Protein AF-A0A0F9JGN8-F1 (afdb_monomer)

Mean predicted aligned error: 5.08 Å

pLDDT: mean 86.66, std 11.0, range [46.84, 96.38]

Organism: NCBI:txid412755

Solvent-accessible surface area (backbone atoms only — not comparable to full-atom values): 4920 Å² total; per-residue (Å²): 113,42,60,90,89,42,55,39,80,41,78,53,63,70,87,76,96,62,89,65,59,80,44,77,36,50,54,75,46,44,68,59,55,49,49,38,33,68,38,98,76,54,50,42,71,77,47,74,45,68,38,54,56,80,40,70,17,40,37,34,34,71,89,73,51,69,50,76,39,54,74,45,70,66,62,42,41,76,77,56,122

Foldseek 3Di:
DADVVQWDWDAADDDDDDDDGTDTDRPVCVVVQCCQRPPPDHFHWPDWDQCRLVAKIWTATPVGDIDIHHNDPVRVVVVPD

Radius of gyration: 13.33 Å; Cα contacts (8 Å, |Δi|>4): 131; chains: 1; bounding box: 36×24×31 Å

Structure (mmCIF, N/CA/C/O backbone):
data_AF-A0A0F9JGN8-F1
#
_entry.id   AF-A0A0F9JGN8-F1
#
loop_
_atom_site.group_PDB
_atom_site.id
_atom_site.type_symbol
_atom_site.label_atom_id
_atom_site.label_alt_id
_atom_site.label_comp_id
_atom_site.label_asym_id
_atom_site.label_entity_id
_atom_site.label_seq_id
_atom_site.pdbx_PDB_ins_code
_atom_site.Cartn_x
_atom_site.Cartn_y
_atom_site.Cartn_z
_atom_site.occupancy
_atom_site.B_iso_or_equiv
_atom_site.auth_seq_id
_atom_site.auth_comp_id
_atom_site.auth_asym_id
_atom_site.auth_atom_id
_atom_site.pdbx_PDB_model_num
ATOM 1 N N . MET A 1 1 ? -7.982 -6.568 9.877 1.00 83.44 1 MET A N 1
ATOM 2 C CA . MET A 1 1 ? -6.668 -5.942 9.589 1.00 83.44 1 MET A CA 1
ATOM 3 C C . MET A 1 1 ? -5.570 -6.646 10.398 1.00 83.44 1 MET A C 1
ATOM 5 O O . MET A 1 1 ? -5.925 -7.377 11.318 1.00 83.44 1 MET A O 1
ATOM 9 N N . CYS A 1 2 ? -4.277 -6.491 10.069 1.00 89.81 2 CYS A N 1
ATOM 10 C CA . CYS A 1 2 ? -3.175 -7.067 10.869 1.00 89.81 2 CYS A CA 1
ATOM 11 C C . CYS A 1 2 ? -2.911 -6.268 12.162 1.00 89.81 2 CYS A C 1
ATOM 13 O O . CYS A 1 2 ? -3.371 -5.133 12.296 1.00 89.81 2 CYS A O 1
ATOM 15 N N . LYS A 1 3 ? -2.152 -6.846 13.104 1.00 9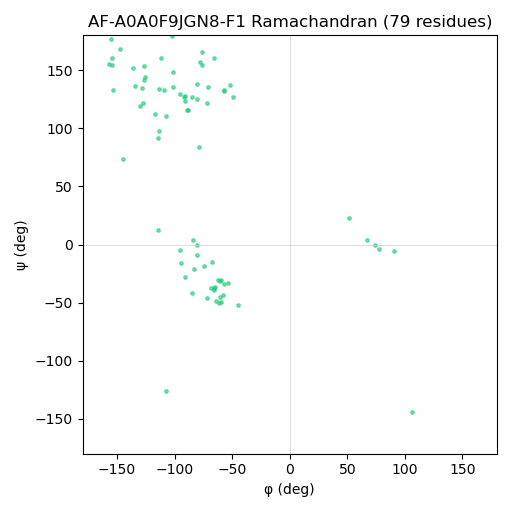2.75 3 LYS A N 1
ATOM 16 C CA . LYS A 1 3 ? -1.724 -6.164 14.341 1.00 92.75 3 LYS A CA 1
ATOM 17 C C . LYS A 1 3 ? -0.554 -5.207 14.069 1.00 92.75 3 LYS A C 1
ATOM 19 O O . LYS A 1 3 ? 0.201 -5.403 13.119 1.00 92.75 3 LYS A O 1
ATOM 24 N N . ARG A 1 4 ? -0.360 -4.199 14.928 1.00 88.88 4 ARG A N 1
ATOM 25 C CA . ARG A 1 4 ? 0.828 -3.325 14.868 1.00 88.88 4 ARG A CA 1
ATOM 26 C C . ARG A 1 4 ? 2.111 -4.153 14.969 1.00 88.88 4 ARG A C 1
ATOM 28 O O . ARG A 1 4 ? 2.216 -5.019 15.833 1.00 88.88 4 ARG A O 1
ATOM 35 N N . GLY A 1 5 ? 3.065 -3.882 14.080 1.00 89.00 5 GLY A N 1
ATOM 36 C CA . GLY A 1 5 ? 4.331 -4.619 13.987 1.00 89.00 5 GLY A CA 1
ATOM 37 C C . GLY A 1 5 ? 4.232 -5.981 13.290 1.00 89.00 5 GLY A C 1
ATOM 38 O O . GLY A 1 5 ? 5.259 -6.622 13.070 1.00 89.00 5 GLY A O 1
ATOM 39 N N . ASP A 1 6 ? 3.031 -6.419 12.898 1.00 94.06 6 ASP A N 1
ATOM 40 C CA . ASP A 1 6 ? 2.830 -7.674 12.176 1.00 94.06 6 ASP A CA 1
ATOM 41 C C . ASP A 1 6 ? 3.187 -7.505 10.695 1.00 94.06 6 ASP A C 1
ATOM 43 O O . ASP A 1 6 ? 2.339 -7.239 9.836 1.00 94.06 6 ASP A O 1
ATOM 47 N N . THR A 1 7 ? 4.482 -7.632 10.418 1.00 94.62 7 THR A N 1
ATOM 48 C CA . THR A 1 7 ? 5.074 -7.418 9.098 1.00 94.62 7 THR A CA 1
ATOM 49 C C . THR A 1 7 ? 5.588 -8.718 8.483 1.00 94.62 7 THR A C 1
ATOM 51 O O . THR A 1 7 ? 5.801 -9.728 9.161 1.00 94.62 7 THR A O 1
ATOM 54 N N . LYS A 1 8 ? 5.765 -8.714 7.163 1.00 94.75 8 LYS A N 1
ATOM 55 C CA . LYS A 1 8 ? 6.411 -9.779 6.399 1.00 94.75 8 LYS A CA 1
ATOM 56 C C . LYS A 1 8 ? 7.493 -9.169 5.525 1.00 94.75 8 LYS A C 1
ATOM 58 O O . LYS A 1 8 ? 7.264 -8.156 4.870 1.00 94.75 8 LYS A O 1
ATOM 63 N N . LEU A 1 9 ? 8.655 -9.810 5.526 1.00 92.44 9 LEU A N 1
ATOM 64 C CA . LEU A 1 9 ? 9.734 -9.481 4.611 1.00 92.44 9 LEU A CA 1
ATOM 65 C C . LEU A 1 9 ? 9.341 -9.943 3.204 1.00 92.44 9 LEU A C 1
ATOM 67 O O . LEU A 1 9 ? 9.055 -11.126 3.003 1.00 92.44 9 LEU A O 1
ATOM 71 N N . ILE A 1 10 ? 9.305 -9.018 2.253 1.00 88.88 10 ILE A N 1
ATOM 72 C CA . ILE A 1 10 ? 9.074 -9.306 0.838 1.00 88.88 10 ILE A CA 1
ATOM 73 C C . ILE A 1 10 ? 10.1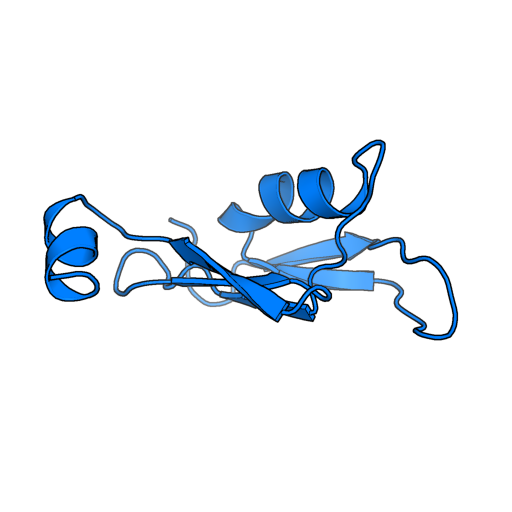88 -8.695 -0.004 1.00 88.88 10 ILE A C 1
ATOM 75 O O . ILE A 1 10 ? 10.803 -7.702 0.384 1.00 88.88 10 ILE A O 1
ATOM 79 N N . THR A 1 11 ? 10.432 -9.287 -1.165 1.00 85.38 11 THR A N 1
ATOM 80 C CA . THR A 1 11 ? 11.305 -8.709 -2.185 1.00 85.38 11 THR A CA 1
ATOM 81 C C . THR A 1 11 ? 10.444 -7.886 -3.133 1.00 85.38 11 THR A C 1
ATOM 83 O O . THR A 1 11 ? 9.443 -8.383 -3.649 1.00 85.38 11 THR A O 1
ATOM 86 N N . VAL A 1 12 ? 10.817 -6.627 -3.342 1.00 78.31 12 VAL A N 1
ATOM 87 C CA . VAL A 1 12 ? 10.161 -5.732 -4.301 1.00 78.31 12 VAL A CA 1
ATOM 88 C C . VAL A 1 12 ? 11.095 -5.503 -5.485 1.00 78.31 12 VAL A C 1
ATOM 90 O O . VAL A 1 12 ? 12.288 -5.272 -5.305 1.00 78.31 12 VAL A O 1
ATOM 93 N N . HIS A 1 13 ? 10.563 -5.626 -6.701 1.00 66.75 13 HIS A N 1
ATOM 94 C CA . HIS A 1 13 ? 11.306 -5.409 -7.940 1.00 66.75 13 HIS A CA 1
ATOM 95 C C . HIS A 1 13 ? 10.955 -4.032 -8.502 1.00 66.75 13 HIS A C 1
ATOM 97 O O . HIS A 1 13 ? 9.781 -3.672 -8.559 1.00 66.75 13 HIS A O 1
ATOM 103 N N . HIS A 1 14 ? 11.958 -3.271 -8.939 1.00 66.69 14 HIS A N 1
ATOM 104 C CA . HIS A 1 14 ? 11.747 -1.963 -9.559 1.00 66.69 14 HIS A CA 1
ATOM 105 C C . HIS A 1 14 ? 12.620 -1.797 -10.805 1.00 66.69 14 HIS A C 1
ATOM 107 O O . HIS A 1 14 ? 13.703 -2.375 -10.907 1.00 66.69 14 HIS A O 1
ATOM 113 N N . THR A 1 15 ? 12.148 -0.981 -11.744 1.00 54.09 15 THR A N 1
ATOM 114 C CA . THR A 1 15 ? 12.862 -0.608 -12.970 1.00 54.09 15 THR A CA 1
ATOM 115 C C . THR A 1 15 ? 13.595 0.727 -12.787 1.00 54.09 15 THR A C 1
ATOM 117 O O . THR A 1 15 ? 12.975 1.713 -12.395 1.00 54.09 15 THR A O 1
ATOM 120 N N . GLY A 1 16 ? 14.894 0.792 -13.115 1.00 61.72 16 GLY A N 1
ATOM 121 C CA . GLY A 1 16 ? 15.667 2.045 -13.196 1.00 61.72 16 GLY A CA 1
ATOM 122 C C . GLY A 1 16 ? 16.665 2.295 -12.052 1.00 61.72 16 GLY A C 1
ATOM 123 O O . GLY A 1 16 ? 17.329 1.379 -11.576 1.00 61.72 16 GLY A O 1
ATOM 124 N N . SER A 1 17 ? 16.812 3.564 -11.647 1.00 46.84 17 SER A N 1
ATOM 125 C CA . SER A 1 17 ? 17.879 4.090 -10.765 1.00 46.84 17 SER A CA 1
ATOM 126 C C . SER A 1 17 ? 17.667 3.863 -9.258 1.00 46.84 17 SER A C 1
ATOM 128 O O . SER A 1 17 ? 18.486 4.293 -8.446 1.00 46.84 17 SER A O 1
ATOM 130 N N . ILE A 1 18 ? 16.562 3.225 -8.873 1.00 55.50 18 ILE A N 1
ATOM 131 C CA . ILE A 1 18 ? 16.093 3.101 -7.489 1.00 55.50 18 ILE A CA 1
ATOM 132 C C . ILE A 1 18 ? 16.317 1.652 -7.027 1.00 55.50 18 ILE A C 1
ATOM 134 O O . ILE A 1 18 ? 15.703 0.717 -7.535 1.00 55.50 18 ILE A O 1
ATOM 138 N N . ARG A 1 19 ? 17.256 1.449 -6.092 1.00 52.00 19 ARG A N 1
ATOM 139 C CA . ARG A 1 19 ? 17.666 0.121 -5.596 1.00 52.00 19 ARG A CA 1
ATOM 140 C C . ARG A 1 19 ? 16.800 -0.321 -4.423 1.00 52.00 19 ARG A C 1
ATOM 142 O O . ARG A 1 19 ? 16.923 0.287 -3.365 1.00 52.00 19 ARG A O 1
ATOM 149 N N . HIS A 1 20 ? 16.020 -1.399 -4.538 1.00 61.38 20 HIS A N 1
ATOM 150 C CA . HIS A 1 20 ? 15.384 -2.005 -3.358 1.00 61.38 20 HIS A CA 1
ATOM 151 C C . HIS A 1 20 ? 15.525 -3.527 -3.351 1.00 61.38 20 HIS A C 1
ATOM 153 O O . HIS A 1 20 ? 15.405 -4.193 -4.374 1.00 61.38 20 HIS A O 1
ATOM 159 N N . GLY A 1 21 ? 15.850 -4.042 -2.166 1.00 75.06 21 GLY A N 1
ATOM 160 C CA . GLY A 1 21 ? 15.944 -5.460 -1.853 1.00 75.06 21 GLY A CA 1
ATOM 161 C C . GLY A 1 21 ? 14.7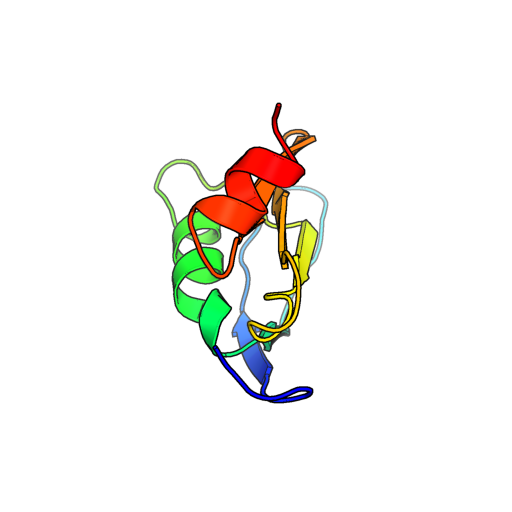73 -5.895 -0.978 1.00 75.06 21 GLY A C 1
ATOM 162 O O . GLY A 1 21 ? 13.610 -5.681 -1.311 1.00 75.06 21 GLY A O 1
ATOM 163 N N . ASN A 1 22 ? 15.085 -6.517 0.155 1.00 84.88 22 ASN A N 1
ATOM 164 C CA . ASN A 1 22 ? 14.083 -7.038 1.076 1.00 84.88 22 ASN A CA 1
ATOM 165 C C . ASN A 1 22 ? 13.520 -5.923 1.974 1.00 84.88 22 ASN A C 1
ATOM 167 O O . ASN A 1 22 ? 14.282 -5.250 2.669 1.00 84.88 22 ASN A O 1
ATOM 171 N N . VAL A 1 23 ? 12.195 -5.757 1.989 1.00 88.19 23 VAL A N 1
ATOM 172 C CA . VAL A 1 23 ? 11.478 -4.748 2.790 1.00 88.19 23 VAL A CA 1
ATOM 173 C C . VAL A 1 23 ? 10.406 -5.394 3.663 1.00 88.19 23 VAL A C 1
ATOM 175 O O . VAL A 1 23 ? 9.771 -6.372 3.267 1.00 88.19 23 VAL A O 1
ATOM 178 N N . PHE A 1 24 ? 10.200 -4.858 4.865 1.00 92.00 24 PHE A N 1
ATOM 179 C CA . PHE A 1 24 ? 9.110 -5.284 5.741 1.00 92.00 24 PHE A CA 1
ATOM 180 C C . PHE A 1 24 ? 7.828 -4.534 5.388 1.00 92.00 24 PHE A C 1
ATOM 182 O O . PHE A 1 24 ? 7.810 -3.306 5.357 1.00 92.00 24 PHE A O 1
ATOM 189 N N . VAL A 1 25 ? 6.753 -5.282 5.154 1.00 93.19 25 VAL A N 1
ATOM 190 C CA . VAL A 1 25 ? 5.431 -4.751 4.802 1.00 93.19 25 VAL A CA 1
ATOM 191 C C . VAL A 1 25 ? 4.391 -5.308 5.762 1.00 93.19 25 VAL A C 1
ATOM 193 O O . VAL A 1 25 ? 4.462 -6.482 6.126 1.00 93.19 25 VAL A O 1
ATOM 196 N N . ASP A 1 26 ? 3.412 -4.492 6.159 1.00 95.50 26 ASP A N 1
ATOM 197 C CA . ASP A 1 26 ? 2.252 -4.941 6.939 1.00 95.50 26 ASP A CA 1
ATOM 198 C C . ASP A 1 26 ? 1.623 -6.182 6.291 1.00 95.50 26 ASP A C 1
ATOM 200 O O . ASP A 1 26 ? 1.269 -6.162 5.110 1.00 95.50 26 ASP A O 1
ATOM 204 N N . LYS A 1 27 ? 1.443 -7.271 7.052 1.00 95.25 27 LYS A N 1
ATOM 205 C CA . LYS A 1 27 ? 1.022 -8.571 6.489 1.00 95.25 27 LYS A CA 1
ATOM 206 C C . LYS A 1 27 ? -0.249 -8.507 5.649 1.00 95.25 27 LYS A C 1
ATOM 208 O O . LYS A 1 27 ? -0.380 -9.253 4.684 1.00 95.25 27 LYS A O 1
ATOM 213 N N . CYS A 1 28 ? -1.179 -7.628 6.007 1.00 94.81 28 CYS A N 1
ATOM 214 C CA . CYS A 1 28 ? -2.430 -7.462 5.273 1.00 94.81 28 CYS A CA 1
ATOM 215 C C . CYS A 1 28 ? -2.276 -6.729 3.930 1.00 94.81 28 CYS A C 1
ATOM 217 O O . CYS A 1 28 ? -3.150 -6.868 3.081 1.00 94.81 28 CYS A O 1
ATOM 219 N N . LEU A 1 29 ? -1.175 -6.002 3.713 1.00 95.06 29 LEU A N 1
ATOM 220 C CA . LEU A 1 29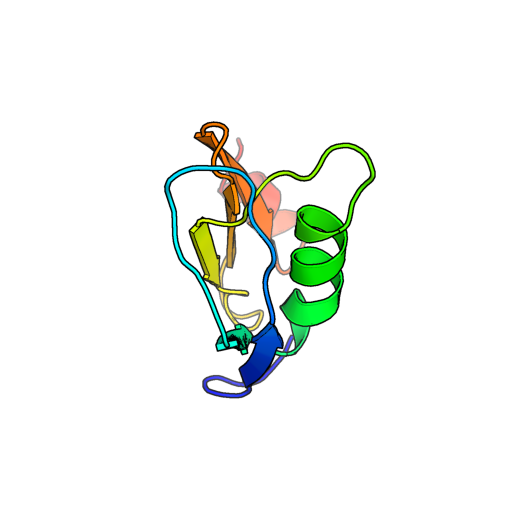 ? -0.894 -5.309 2.453 1.00 95.06 29 LEU A CA 1
ATOM 221 C C . LEU A 1 29 ? -0.021 -6.121 1.503 1.00 95.06 29 LEU A C 1
ATOM 223 O O . LEU A 1 29 ? 0.017 -5.802 0.322 1.00 95.06 29 LEU A O 1
ATOM 227 N N . VAL A 1 30 ? 0.645 -7.175 1.986 1.00 94.00 30 VAL A N 1
ATOM 228 C CA . VAL A 1 30 ? 1.608 -7.975 1.210 1.00 94.00 30 VAL A CA 1
ATOM 229 C C . VAL A 1 30 ? 1.094 -8.320 -0.184 1.00 94.00 30 VAL A C 1
ATOM 231 O O . VAL A 1 30 ? 1.776 -8.038 -1.160 1.00 94.00 30 VAL A O 1
ATOM 234 N N . ASN A 1 31 ? -0.112 -8.882 -0.294 1.00 93.00 31 ASN A N 1
ATOM 235 C CA . ASN A 1 31 ? -0.631 -9.331 -1.587 1.00 93.00 31 ASN A CA 1
ATOM 236 C C . ASN A 1 31 ? -0.873 -8.164 -2.554 1.00 93.00 31 ASN A C 1
ATOM 238 O O . ASN A 1 31 ? -0.599 -8.298 -3.742 1.00 93.00 31 ASN A O 1
ATOM 242 N N . ILE A 1 32 ? -1.343 -7.019 -2.049 1.00 92.44 32 ILE A N 1
ATOM 243 C CA . ILE A 1 32 ? -1.597 -5.821 -2.859 1.00 92.44 32 ILE A CA 1
ATOM 244 C C . ILE A 1 32 ? -0.270 -5.194 -3.293 1.00 92.44 32 ILE A C 1
ATOM 246 O O . ILE A 1 32 ? -0.094 -4.889 -4.467 1.00 92.44 32 ILE A O 1
ATOM 250 N N . ILE A 1 33 ? 0.687 -5.058 -2.370 1.00 91.62 33 ILE A N 1
ATOM 251 C CA . ILE A 1 33 ? 2.022 -4.535 -2.676 1.00 91.62 33 ILE A CA 1
ATOM 252 C C . ILE A 1 33 ? 2.721 -5.428 -3.704 1.00 91.62 33 ILE A C 1
ATOM 254 O O . ILE A 1 33 ? 3.262 -4.912 -4.678 1.00 91.62 33 ILE A O 1
ATOM 258 N N . CYS A 1 34 ? 2.678 -6.753 -3.542 1.00 89.44 34 CYS A N 1
ATOM 259 C CA . CYS A 1 34 ? 3.224 -7.675 -4.535 1.00 89.44 34 CYS A CA 1
ATOM 260 C C . CYS A 1 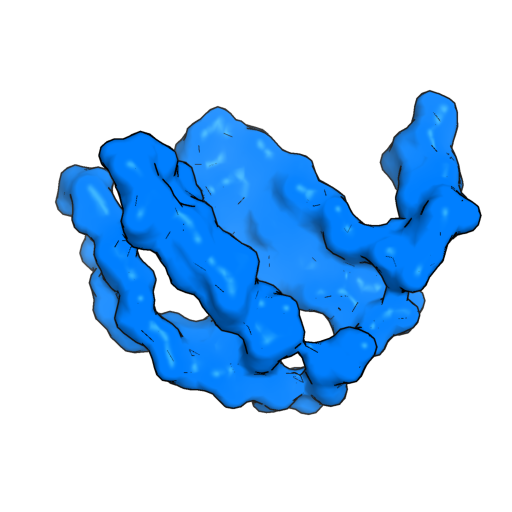34 ? 2.538 -7.492 -5.892 1.00 89.44 34 CYS A C 1
ATOM 262 O O . CYS A 1 34 ? 3.235 -7.283 -6.876 1.00 89.44 34 CYS A O 1
ATOM 264 N N . ALA A 1 35 ? 1.202 -7.479 -5.939 1.00 89.75 35 ALA A N 1
ATOM 265 C CA . ALA A 1 35 ? 0.460 -7.314 -7.188 1.00 89.75 35 ALA A CA 1
ATOM 266 C C . ALA A 1 35 ? 0.814 -6.010 -7.926 1.00 89.75 35 ALA A C 1
ATOM 268 O O . ALA A 1 35 ? 1.032 -6.041 -9.131 1.00 89.75 35 ALA A O 1
ATOM 269 N N . LEU A 1 36 ? 0.934 -4.885 -7.213 1.00 87.81 36 LEU A N 1
ATOM 270 C CA . LEU A 1 36 ? 1.311 -3.591 -7.799 1.00 87.81 36 LEU A CA 1
ATOM 271 C C . LEU A 1 36 ? 2.739 -3.590 -8.368 1.00 87.81 36 LEU A C 1
ATOM 273 O O . LEU A 1 36 ? 2.995 -2.985 -9.407 1.00 87.81 36 LEU A O 1
ATOM 277 N N . ASN A 1 37 ? 3.665 -4.284 -7.702 1.00 81.88 37 ASN A N 1
ATOM 278 C CA . ASN A 1 37 ? 5.067 -4.350 -8.118 1.00 81.88 37 ASN A CA 1
ATOM 279 C C . ASN A 1 37 ? 5.336 -5.406 -9.204 1.00 81.88 37 ASN A C 1
ATOM 281 O O . ASN A 1 37 ? 6.351 -5.308 -9.887 1.00 81.88 37 ASN A O 1
ATOM 285 N N . THR A 1 38 ? 4.475 -6.417 -9.360 1.00 83.31 38 THR A N 1
ATOM 286 C CA . THR A 1 38 ? 4.665 -7.518 -10.326 1.00 83.31 38 THR A CA 1
ATOM 287 C C . THR A 1 38 ? 3.624 -7.538 -11.446 1.00 83.31 38 THR A C 1
ATOM 289 O O . THR A 1 38 ? 3.506 -8.548 -12.136 1.00 83.31 38 THR A O 1
ATOM 292 N N . ALA A 1 39 ? 2.833 -6.476 -11.600 1.00 81.81 39 ALA A N 1
ATOM 293 C CA . ALA A 1 39 ? 1.922 -6.325 -12.731 1.00 81.81 39 ALA A CA 1
ATOM 294 C C . ALA A 1 39 ? 2.697 -6.173 -14.052 1.00 81.81 39 ALA A C 1
ATOM 296 O O . ALA A 1 39 ? 3.863 -5.777 -14.047 1.00 81.81 39 ALA A O 1
ATOM 297 N N . ASP A 1 40 ? 2.029 -6.425 -15.184 1.00 80.31 40 ASP A N 1
ATOM 298 C CA . ASP A 1 40 ? 2.622 -6.263 -16.524 1.00 80.31 40 ASP A CA 1
ATOM 299 C C . ASP A 1 40 ? 3.148 -4.837 -16.758 1.00 80.31 40 ASP A C 1
ATOM 301 O O . ASP A 1 40 ? 4.172 -4.634 -17.410 1.00 80.31 40 ASP A O 1
ATOM 305 N N . VAL A 1 41 ? 2.463 -3.848 -16.175 1.00 81.62 41 VAL A N 1
ATOM 306 C CA . VAL A 1 41 ? 2.937 -2.469 -16.038 1.00 81.62 41 VAL A CA 1
ATOM 307 C C . VAL A 1 41 ? 3.114 -2.197 -14.541 1.00 81.62 41 VAL A C 1
ATOM 309 O O . VAL A 1 41 ? 2.139 -1.845 -13.871 1.00 81.62 41 VAL A O 1
ATOM 312 N N . PRO A 1 42 ? 4.313 -2.422 -13.977 1.00 80.50 42 PRO A N 1
ATOM 313 C CA . PRO A 1 42 ? 4.520 -2.291 -12.544 1.00 80.50 42 PRO A CA 1
ATOM 314 C C . PRO A 1 42 ? 4.468 -0.820 -12.132 1.00 80.50 42 PRO A C 1
ATOM 316 O O . PRO A 1 42 ? 5.102 0.033 -12.755 1.00 80.50 42 PRO A O 1
ATOM 319 N N . ILE A 1 43 ? 3.756 -0.537 -11.041 1.00 85.69 43 ILE A N 1
ATOM 320 C CA . ILE A 1 43 ? 3.758 0.777 -10.392 1.00 85.69 43 ILE A CA 1
ATOM 321 C C . ILE A 1 43 ? 4.416 0.602 -9.020 1.00 85.69 43 ILE A C 1
ATOM 323 O O . ILE A 1 43 ? 3.757 0.162 -8.072 1.00 85.69 43 ILE A O 1
ATOM 327 N N . PRO A 1 44 ? 5.722 0.910 -8.896 1.00 85.56 44 PRO A N 1
ATOM 328 C CA . PRO A 1 44 ? 6.445 0.791 -7.641 1.00 85.56 44 PRO A CA 1
ATOM 329 C C . PRO A 1 44 ? 5.744 1.497 -6.487 1.00 85.56 44 PRO A C 1
ATOM 331 O O . PRO A 1 44 ? 5.282 2.633 -6.616 1.00 85.56 44 PRO A O 1
ATOM 334 N N . THR A 1 45 ? 5.717 0.822 -5.346 1.00 88.69 45 THR A N 1
ATOM 335 C CA . THR A 1 45 ? 5.169 1.347 -4.095 1.00 88.69 45 THR A CA 1
ATOM 336 C C . THR A 1 45 ? 6.276 2.032 -3.297 1.00 88.69 45 THR A C 1
ATOM 338 O O . THR A 1 45 ? 7.268 1.385 -2.967 1.00 88.69 45 THR A O 1
ATOM 341 N N . GLU A 1 46 ? 6.109 3.307 -2.951 1.00 88.69 46 GLU A N 1
ATOM 342 C CA . GLU A 1 46 ? 7.110 4.081 -2.200 1.00 88.69 46 GLU A CA 1
ATOM 343 C C . GLU A 1 46 ? 6.985 3.890 -0.685 1.00 88.69 46 GLU A C 1
ATOM 345 O O . GLU A 1 46 ? 7.977 3.775 0.033 1.00 88.69 46 GLU A O 1
ATOM 350 N N . SER A 1 47 ? 5.751 3.873 -0.182 1.00 90.94 47 SER A N 1
ATOM 351 C CA . SER A 1 47 ? 5.447 3.697 1.236 1.00 90.94 47 SER A CA 1
ATOM 352 C C . SER A 1 47 ? 4.026 3.175 1.422 1.00 90.94 47 SER A C 1
ATOM 354 O O . SER A 1 47 ? 3.162 3.344 0.561 1.00 90.94 47 SER A O 1
ATOM 356 N N . SER A 1 48 ? 3.773 2.496 2.540 1.00 94.19 48 SER A N 1
ATOM 357 C CA . SER A 1 48 ? 2.436 1.996 2.860 1.00 94.19 48 SER A CA 1
ATOM 358 C C . SER A 1 48 ? 2.225 1.828 4.361 1.00 94.19 48 SER A C 1
ATOM 360 O O . SER A 1 48 ? 3.174 1.632 5.119 1.00 94.19 48 SER A O 1
ATOM 362 N N . CYS A 1 49 ? 0.966 1.907 4.784 1.00 94.31 49 CYS A N 1
ATOM 363 C CA . CYS A 1 49 ? 0.516 1.556 6.127 1.00 94.31 49 CYS A CA 1
ATOM 364 C C . CYS A 1 49 ? -0.952 1.143 6.055 1.00 94.31 49 CYS A C 1
ATOM 366 O O . CYS A 1 49 ? -1.762 1.847 5.458 1.00 94.31 49 CYS A O 1
ATOM 368 N N . CYS A 1 50 ? -1.330 0.033 6.684 1.00 94.31 50 CYS A N 1
ATOM 369 C CA . CYS A 1 50 ? -2.722 -0.424 6.641 1.00 94.31 50 CYS A CA 1
ATOM 370 C C . CYS A 1 50 ? -3.656 0.302 7.620 1.00 94.31 50 CYS A C 1
ATOM 372 O O . CYS A 1 50 ? -4.857 0.050 7.616 1.00 94.31 50 CYS A O 1
ATOM 374 N N . GLY A 1 51 ? -3.118 1.129 8.525 1.00 92.88 51 GLY A N 1
ATOM 375 C CA . GLY A 1 51 ? -3.892 1.775 9.592 1.00 92.88 51 GLY A CA 1
ATOM 376 C C . GLY A 1 51 ? -4.444 0.808 10.652 1.00 92.88 51 GLY A C 1
ATOM 377 O O . GLY A 1 51 ? -5.160 1.233 11.555 1.00 92.88 51 GLY A O 1
ATOM 378 N N . HIS A 1 52 ? -4.118 -0.486 10.555 1.00 93.44 52 HIS A N 1
ATOM 379 C CA . HIS A 1 52 ? -4.520 -1.567 11.465 1.00 93.44 52 HIS A CA 1
ATOM 380 C C . HIS A 1 52 ? -6.032 -1.655 11.739 1.00 93.44 52 HIS A C 1
ATOM 382 O O . HIS A 1 52 ? -6.450 -2.252 12.724 1.00 93.44 52 HIS A O 1
ATOM 388 N N . GLY A 1 53 ? -6.867 -1.119 10.837 1.00 89.31 53 GLY A N 1
ATOM 389 C CA . GLY A 1 53 ? -8.325 -1.095 10.986 1.00 89.31 53 GLY A CA 1
ATOM 390 C C . GLY A 1 53 ? -8.825 -0.080 12.018 1.00 89.31 53 GLY A C 1
ATOM 391 O O . GLY A 1 53 ? -10.028 0.033 12.208 1.00 89.31 53 GLY A O 1
ATOM 392 N N . GLU A 1 54 ? -7.915 0.654 12.660 1.00 90.00 54 GLU A N 1
ATOM 393 C CA . GLU A 1 54 ? -8.213 1.702 13.643 1.00 90.00 54 GLU A CA 1
ATOM 394 C C . GLU A 1 54 ? -8.356 3.073 12.975 1.00 90.00 54 GLU A C 1
ATOM 396 O O . GLU A 1 54 ? -9.048 3.951 13.478 1.00 90.00 54 GLU A O 1
ATOM 401 N N . LYS A 1 55 ? -7.669 3.267 11.847 1.00 90.56 55 LYS A N 1
ATOM 402 C CA . LYS A 1 55 ? -7.661 4.507 11.071 1.00 90.56 55 LYS A CA 1
ATOM 403 C C . LYS A 1 55 ? -7.498 4.211 9.586 1.00 90.56 55 LYS A C 1
ATOM 405 O O . LYS A 1 55 ? -7.133 3.094 9.212 1.00 90.56 55 LYS A O 1
ATOM 410 N N . ALA A 1 56 ? -7.718 5.228 8.759 1.00 94.75 56 ALA A N 1
ATOM 411 C CA . ALA A 1 56 ? -7.388 5.159 7.345 1.00 94.75 56 ALA A CA 1
ATOM 412 C C . ALA A 1 56 ? -5.893 4.837 7.150 1.00 94.75 56 ALA A C 1
ATOM 414 O O . ALA A 1 56 ? -5.012 5.417 7.794 1.00 94.75 56 ALA A O 1
ATOM 415 N N . GLY A 1 57 ? -5.630 3.870 6.280 1.00 95.25 57 GLY A N 1
ATOM 416 C CA . GLY A 1 57 ? -4.319 3.520 5.761 1.00 95.25 57 GLY A CA 1
ATOM 417 C C . GLY A 1 57 ? -4.109 4.068 4.352 1.00 95.25 57 GLY A C 1
ATOM 418 O O . GLY A 1 57 ? -4.990 4.703 3.772 1.00 95.25 57 GLY A O 1
ATOM 419 N N . TYR A 1 58 ? -2.934 3.803 3.791 1.00 96.38 58 TYR A N 1
ATOM 420 C CA . TYR A 1 58 ? -2.568 4.255 2.455 1.00 96.38 58 TYR A CA 1
ATOM 421 C C . TYR A 1 58 ? -1.510 3.359 1.798 1.00 96.38 58 TYR A C 1
ATOM 423 O O . TYR A 1 58 ? -0.750 2.660 2.477 1.00 96.38 58 TYR A O 1
ATOM 431 N N . ILE A 1 59 ? -1.423 3.442 0.470 1.00 95.50 59 ILE A N 1
ATOM 432 C CA . ILE A 1 59 ? -0.292 2.984 -0.346 1.00 95.50 59 ILE A CA 1
ATOM 433 C C . ILE A 1 59 ? 0.085 4.134 -1.277 1.00 95.50 59 ILE A C 1
ATOM 435 O O . ILE A 1 59 ? -0.739 4.571 -2.078 1.00 95.50 59 ILE A O 1
ATOM 439 N N . LYS A 1 60 ? 1.318 4.630 -1.166 1.00 93.88 60 LYS A N 1
ATOM 440 C CA . LYS A 1 60 ? 1.856 5.665 -2.049 1.00 93.88 60 LYS A CA 1
ATOM 441 C C . LYS A 1 60 ? 2.554 5.013 -3.236 1.00 93.88 60 LYS A C 1
ATOM 443 O O . LYS A 1 60 ? 3.414 4.148 -3.049 1.00 93.88 60 LYS A O 1
ATOM 448 N N . LEU A 1 61 ? 2.178 5.432 -4.434 1.00 90.88 61 LEU A N 1
ATOM 449 C CA . LEU A 1 61 ? 2.707 4.939 -5.696 1.00 90.88 61 LEU A CA 1
ATOM 450 C C . LEU A 1 61 ? 3.728 5.927 -6.270 1.00 90.88 61 LEU A C 1
ATOM 452 O O . LEU A 1 61 ? 3.635 7.137 -6.063 1.00 90.88 61 LEU A O 1
ATOM 456 N N . SER A 1 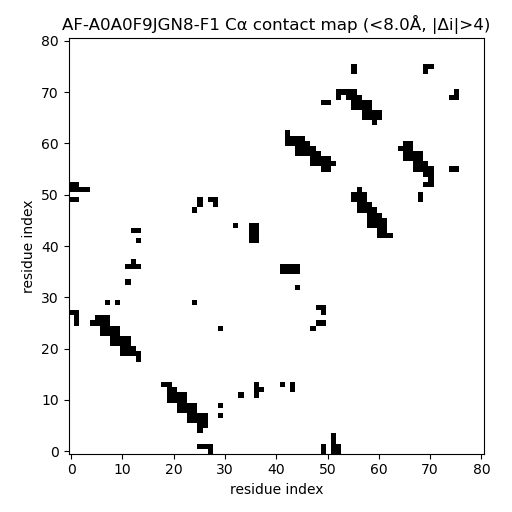62 ? 4.715 5.397 -6.986 1.00 88.25 62 SER A N 1
ATOM 457 C CA . SER A 1 62 ? 5.802 6.179 -7.602 1.00 88.25 62 SER A CA 1
ATOM 458 C C . SER A 1 62 ? 5.355 7.102 -8.740 1.00 88.25 62 SER A C 1
ATOM 460 O O . SER A 1 62 ? 6.086 8.015 -9.112 1.00 88.25 62 SER A O 1
ATOM 462 N N . ASP A 1 63 ? 4.148 6.908 -9.271 1.00 88.94 63 ASP A N 1
ATOM 463 C CA . ASP A 1 63 ? 3.519 7.798 -10.254 1.00 88.94 63 ASP A CA 1
ATOM 464 C C . ASP A 1 63 ? 2.798 8.999 -9.608 1.00 88.94 63 ASP A C 1
ATOM 466 O O . ASP A 1 63 ? 2.169 9.801 -10.298 1.00 88.94 63 ASP A O 1
ATOM 470 N N . GLY A 1 64 ? 2.893 9.136 -8.282 1.00 91.44 64 GLY A N 1
ATOM 471 C CA . GLY A 1 64 ? 2.287 10.216 -7.509 1.00 91.44 64 GLY A CA 1
ATOM 472 C C . GLY A 1 64 ? 0.879 9.915 -6.992 1.00 91.44 64 GLY A C 1
ATOM 473 O O . GLY A 1 64 ? 0.350 10.714 -6.218 1.00 91.44 64 GLY A O 1
ATOM 474 N N . GLN A 1 65 ? 0.275 8.780 -7.354 1.00 93.75 65 GLN A N 1
ATOM 475 C CA . GLN A 1 65 ? -1.035 8.388 -6.836 1.00 93.75 65 GLN A CA 1
ATOM 476 C C . GLN A 1 65 ? -0.958 7.860 -5.392 1.00 93.75 65 GLN A C 1
ATOM 478 O O . GLN A 1 65 ? 0.061 7.330 -4.937 1.00 93.75 65 GLN A O 1
ATOM 483 N N . ILE A 1 66 ? -2.071 7.976 -4.658 1.00 95.19 66 ILE A N 1
ATOM 484 C CA . ILE A 1 66 ? -2.236 7.407 -3.314 1.00 95.19 66 ILE A CA 1
ATOM 485 C C . ILE A 1 66 ? -3.510 6.566 -3.288 1.00 95.19 66 ILE A C 1
ATOM 487 O O . ILE A 1 66 ? -4.604 7.076 -3.517 1.00 95.19 66 ILE A O 1
ATOM 491 N N . LEU A 1 67 ? -3.374 5.282 -2.958 1.00 94.75 67 LEU A N 1
ATOM 492 C CA . LEU A 1 67 ? -4.511 4.398 -2.716 1.00 94.75 67 LEU A CA 1
ATOM 493 C C . LEU A 1 67 ? -4.892 4.467 -1.237 1.00 94.75 67 LEU A C 1
ATOM 495 O O . LEU A 1 67 ? -4.101 4.070 -0.380 1.00 94.75 67 LEU A O 1
ATOM 499 N N . GLY A 1 68 ? -6.088 4.967 -0.930 1.00 95.44 68 GLY A N 1
ATOM 500 C CA . GLY A 1 68 ? -6.618 5.008 0.434 1.00 95.44 68 GLY A CA 1
ATOM 501 C C . GLY A 1 68 ? -7.200 3.661 0.871 1.00 95.44 68 GLY A C 1
ATOM 502 O O . GLY A 1 68 ? -7.897 2.997 0.107 1.00 95.44 68 GLY A O 1
ATOM 503 N N . ILE A 1 69 ? -6.928 3.259 2.114 1.00 94.44 69 ILE A N 1
ATOM 504 C CA . ILE A 1 69 ? -7.451 2.023 2.712 1.00 94.44 69 ILE A CA 1
ATOM 505 C C . ILE A 1 69 ? -8.332 2.405 3.892 1.00 94.44 69 ILE A C 1
ATOM 507 O O . ILE A 1 69 ? -7.834 2.884 4.908 1.00 94.44 69 ILE A O 1
ATOM 511 N N . TYR A 1 70 ? -9.633 2.165 3.783 1.00 93.88 70 TYR A N 1
ATOM 512 C CA . TYR A 1 70 ? -10.603 2.596 4.787 1.00 93.88 70 TYR A CA 1
ATOM 513 C C . TYR A 1 70 ? -11.239 1.389 5.486 1.00 93.88 70 TYR A C 1
ATOM 515 O O . TYR A 1 70 ? -11.618 0.432 4.807 1.00 93.88 70 TYR A O 1
ATOM 523 N N . PRO A 1 71 ? -11.351 1.393 6.830 1.00 89.31 71 PRO A N 1
ATOM 524 C CA . PRO A 1 71 ? -11.959 0.288 7.573 1.00 89.31 71 PRO A CA 1
ATOM 525 C C . PRO A 1 71 ? -13.417 0.009 7.188 1.00 89.31 71 PRO A C 1
ATOM 527 O O . PRO A 1 71 ? -13.870 -1.129 7.288 1.00 89.31 71 PRO A O 1
ATOM 530 N N . ASN A 1 72 ? -14.150 1.045 6.780 1.00 89.75 72 ASN A N 1
ATOM 531 C CA . ASN A 1 72 ? -15.559 0.981 6.405 1.00 89.75 72 ASN A CA 1
ATOM 532 C C . ASN A 1 72 ? -15.927 2.123 5.441 1.00 89.75 72 ASN A C 1
ATOM 534 O O . ASN A 1 72 ? -15.103 2.984 5.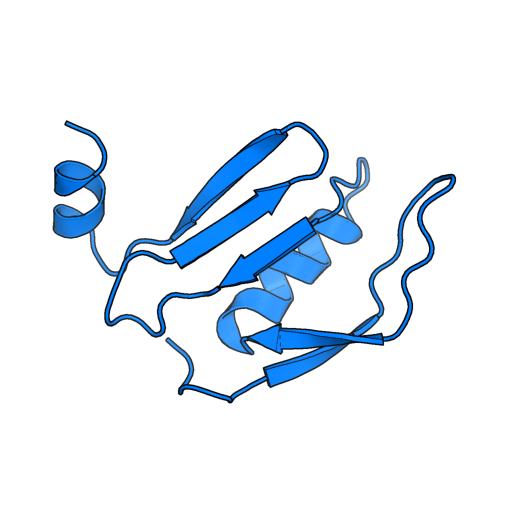122 1.00 89.75 72 ASN A O 1
ATOM 538 N N . LYS A 1 73 ? -17.176 2.123 4.971 1.00 91.12 73 LYS A N 1
ATOM 539 C CA . LYS A 1 73 ? -17.678 3.123 4.023 1.00 91.12 73 LYS A CA 1
ATOM 540 C C . LYS A 1 73 ? -17.783 4.508 4.660 1.00 91.12 73 LYS A C 1
ATOM 542 O O . LYS A 1 73 ? -17.498 5.496 3.997 1.00 91.12 73 LYS A O 1
ATOM 547 N N . GLU A 1 74 ? -18.172 4.583 5.925 1.00 92.75 74 GLU A N 1
ATOM 548 C CA . GLU A 1 74 ? -18.344 5.839 6.656 1.00 92.75 74 GLU A CA 1
ATOM 549 C C . GLU A 1 74 ? -17.019 6.606 6.732 1.00 92.75 74 GLU A C 1
ATOM 551 O O . GLU A 1 74 ? -16.943 7.753 6.301 1.00 92.75 74 GLU A O 1
ATOM 556 N N . SER A 1 75 ? -15.942 5.933 7.147 1.00 88.75 75 SER A N 1
ATOM 557 C CA . SER A 1 75 ? -14.596 6.517 7.198 1.00 88.75 75 SER A CA 1
ATOM 558 C C . SER A 1 75 ? -14.070 6.932 5.821 1.00 88.75 75 SER A C 1
ATOM 560 O O . SER A 1 75 ? -13.317 7.900 5.726 1.00 88.75 75 SER A O 1
ATOM 562 N N . PHE A 1 76 ? -14.464 6.244 4.743 1.00 92.81 76 PHE A N 1
ATOM 563 C CA . PHE A 1 76 ? -14.150 6.684 3.382 1.00 92.81 76 PHE A CA 1
ATOM 564 C C . PHE A 1 76 ? -14.828 8.022 3.059 1.00 92.81 76 PHE A C 1
ATOM 566 O O . PHE A 1 76 ? -14.151 8.936 2.592 1.00 92.81 76 PHE A O 1
ATOM 573 N N . LEU A 1 77 ? -16.127 8.145 3.347 1.00 92.31 77 LEU A N 1
ATOM 574 C CA . LEU A 1 77 ? -16.913 9.354 3.077 1.00 92.31 77 LEU A CA 1
ATOM 575 C C . LEU A 1 77 ? -16.448 10.551 3.923 1.00 92.31 77 LEU A C 1
ATOM 577 O O . LEU A 1 77 ? -16.351 11.656 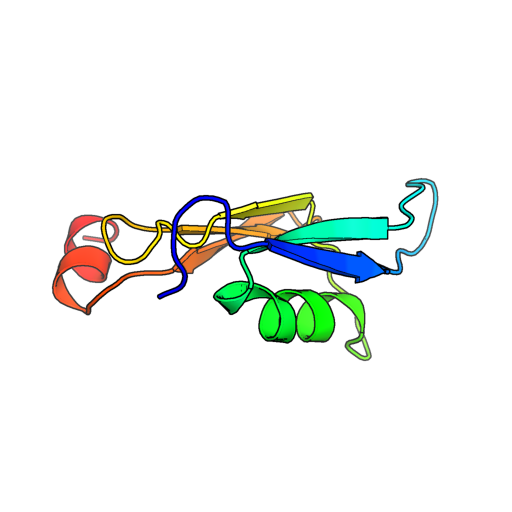3.408 1.00 92.31 77 LEU A O 1
ATOM 581 N N . GLU A 1 78 ? -16.084 10.344 5.191 1.00 89.50 78 GLU A N 1
ATOM 582 C CA . GLU A 1 78 ? -15.558 11.414 6.062 1.00 89.50 78 GLU A CA 1
ATOM 583 C C . GLU A 1 78 ? -14.264 12.048 5.531 1.00 89.50 78 GLU A C 1
ATOM 585 O O . GLU A 1 78 ? -14.006 13.229 5.754 1.00 89.50 78 GLU A O 1
ATOM 590 N N . ASN A 1 79 ? -13.441 11.263 4.834 1.00 83.69 79 ASN A N 1
ATOM 591 C CA . ASN A 1 79 ? -12.172 11.724 4.271 1.00 83.69 79 ASN A CA 1
ATOM 592 C C . ASN A 1 79 ? -12.295 12.157 2.800 1.00 83.69 79 ASN A C 1
ATOM 594 O O . ASN A 1 79 ? -11.312 12.628 2.232 1.00 83.69 79 ASN A O 1
ATOM 598 N N . ASN A 1 80 ? -13.470 11.9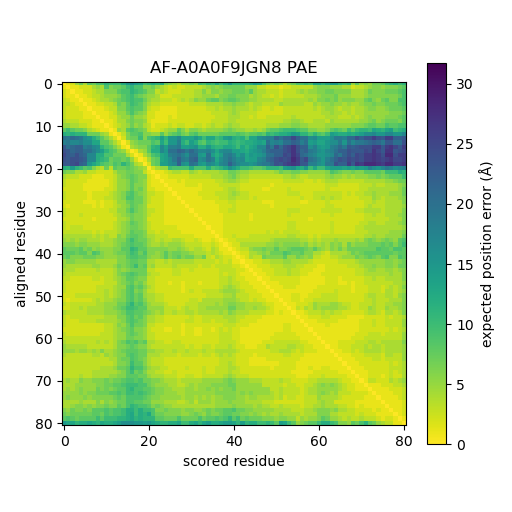80 2.187 1.00 83.88 80 ASN A N 1
ATOM 599 C CA . ASN A 1 80 ? -13.754 12.283 0.783 1.00 83.88 80 ASN A CA 1
ATOM 600 C C . ASN A 1 80 ? -15.209 12.795 0.651 1.00 83.88 80 ASN A C 1
ATOM 602 O O . ASN A 1 80 ? -16.074 12.025 0.222 1.00 83.88 80 ASN A O 1
ATOM 606 N N . PRO A 1 81 ? -15.489 14.042 1.085 1.00 65.56 81 PRO A N 1
ATOM 607 C CA . PRO A 1 81 ? -16.839 14.610 1.114 1.00 65.56 81 PRO A CA 1
ATOM 608 C C . PRO A 1 81 ? -17.422 14.910 -0.274 1.00 65.56 81 PRO A C 1
ATOM 610 O O . PRO A 1 81 ? -16.641 15.193 -1.212 1.00 65.56 81 PRO A O 1
#

Sequence (81 aa):
MCKRGDTKLITVHHTGSIRHGNVFVDKCLVNIICALNTADVPIPTESSCCGHGEKAGYIKLSDGQILGIYPNKESFLENNP

Secondary structure (DSSP, 8-state):
-PPTT-EEEEE----SS----EEEEETTTHHHHHHHHSSSS---EEEEE-GGGTS-EEEEETTS-EEEE-SSHHHHHHT--

Nearest PDB structures (foldseek):
  6net-assembly3_B  TM=4.402E-01  e=9.406E-01  Talaromyces stipitatus ATCC 10500
  8fgw-assembly1_A  TM=5.900E-01  e=5.259E+00  Homo sapiens
  4ntc-assembly1_B  TM=3.778E-01  e=1.279E+00  Aspergillus fumigatus
  8e2g-assembly1_A  TM=5.489E-01  e=9.724E+00  Homo sapiens
  7woo-assembly1_C  TM=4.064E-01  e=5.592E+00  Saccharomyces cerevisiae